Protein AF-A0AA43EGD0-F1 (afdb_monomer)

pLDDT: mean 86.04, std 8.37, range [59.09, 96.38]

Radius of gyration: 20.67 Å; Cα contacts (8 Å, |Δi|>4): 31; chains: 1; bounding box: 35×52×46 Å

Structure (mmCIF, N/CA/C/O backbone):
data_AF-A0AA43EGD0-F1
#
_entry.id   AF-A0AA43EGD0-F1
#
loop_
_atom_site.group_PDB
_atom_site.id
_atom_site.type_symbol
_atom_site.label_atom_id
_atom_site.label_alt_id
_atom_site.label_comp_id
_atom_site.label_asym_id
_atom_site.label_entity_id
_atom_site.label_seq_id
_atom_site.pdbx_PDB_ins_code
_atom_site.Cartn_x
_atom_site.Cartn_y
_atom_site.Cartn_z
_atom_site.occupancy
_atom_site.B_iso_or_equiv
_atom_site.auth_seq_id
_atom_site.auth_comp_id
_atom_site.auth_asym_id
_atom_site.auth_atom_id
_atom_site.pdbx_PDB_model_num
ATOM 1 N N . PHE A 1 1 ? 5.809 5.830 20.899 1.00 59.09 1 PHE A N 1
ATOM 2 C CA . PHE A 1 1 ? 4.402 6.113 20.549 1.00 59.09 1 PHE A CA 1
ATOM 3 C C . PHE A 1 1 ? 3.563 4.829 20.444 1.00 59.09 1 PHE A C 1
ATOM 5 O O . PHE A 1 1 ? 3.222 4.421 19.331 1.00 59.09 1 PHE A O 1
ATOM 12 N N . PRO A 1 2 ? 3.257 4.149 21.565 1.00 72.75 2 PRO A N 1
ATOM 13 C CA . PRO A 1 2 ? 2.443 2.921 21.585 1.00 72.75 2 PRO A CA 1
ATOM 14 C C . PRO A 1 2 ? 1.007 3.120 21.074 1.0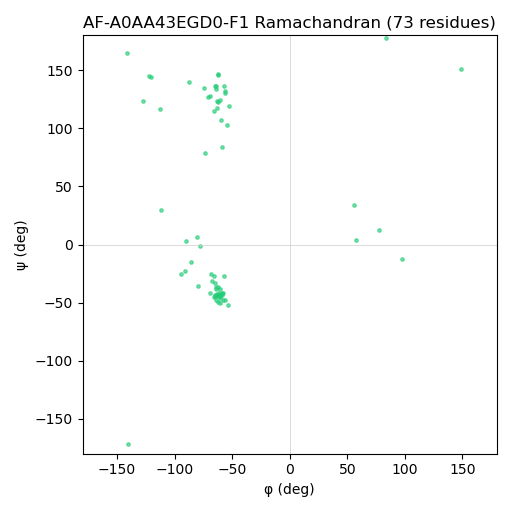0 72.75 2 PRO A C 1
ATOM 16 O O . PRO A 1 2 ? 0.476 2.286 20.342 1.00 72.75 2 PRO A O 1
ATOM 19 N N . GLU A 1 3 ? 0.401 4.268 21.374 1.00 79.06 3 GLU A N 1
ATOM 20 C CA . GLU A 1 3 ? -0.961 4.643 20.971 1.00 79.06 3 GLU A CA 1
ATOM 21 C C . GLU A 1 3 ? -1.194 4.617 19.450 1.00 79.06 3 GLU A C 1
ATOM 23 O O . GLU A 1 3 ? -2.303 4.342 18.981 1.00 79.06 3 GLU A O 1
ATOM 28 N N . ARG A 1 4 ? -0.143 4.818 18.642 1.00 83.06 4 ARG A N 1
ATOM 29 C CA . ARG A 1 4 ? -0.246 4.735 17.176 1.00 83.06 4 ARG A CA 1
ATOM 30 C C . ARG A 1 4 ? -0.523 3.314 16.690 1.00 83.06 4 ARG A C 1
ATOM 32 O O . ARG A 1 4 ? -1.214 3.155 15.682 1.00 83.06 4 ARG A O 1
ATOM 39 N N . ILE A 1 5 ? -0.036 2.295 17.400 1.00 88.19 5 ILE A N 1
ATOM 40 C CA . ILE A 1 5 ? -0.214 0.892 17.006 1.00 88.19 5 ILE A CA 1
ATOM 41 C C . ILE A 1 5 ? -1.692 0.514 17.053 1.00 88.19 5 ILE A C 1
ATOM 43 O O . ILE A 1 5 ? -2.189 -0.086 16.101 1.00 88.19 5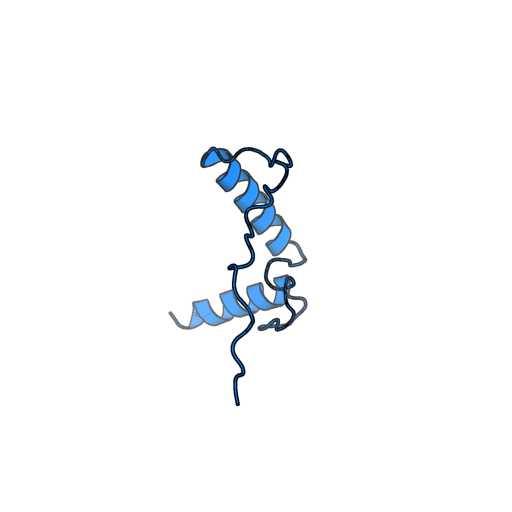 ILE A O 1
ATOM 47 N N . GLY A 1 6 ? -2.422 0.920 18.096 1.00 90.12 6 GLY A N 1
ATOM 48 C CA . GLY A 1 6 ? -3.855 0.631 18.214 1.00 90.12 6 GLY A CA 1
ATOM 49 C C . GLY A 1 6 ? -4.649 1.183 17.027 1.00 90.12 6 GLY A C 1
ATOM 50 O O . GLY A 1 6 ? -5.392 0.453 16.367 1.00 90.12 6 GLY A O 1
ATOM 51 N N . LYS A 1 7 ? -4.403 2.452 16.678 1.00 89.31 7 LYS A N 1
ATOM 52 C CA . LYS A 1 7 ? -5.036 3.116 15.529 1.00 89.31 7 LYS A CA 1
ATOM 53 C C . LYS A 1 7 ? -4.711 2.427 14.201 1.00 89.31 7 LYS A C 1
ATOM 55 O O . LYS A 1 7 ? -5.611 2.215 13.389 1.00 89.31 7 LYS A O 1
ATOM 60 N N . ILE A 1 8 ? -3.441 2.087 13.973 1.00 89.31 8 ILE A N 1
ATOM 61 C CA . ILE A 1 8 ? -2.998 1.425 12.737 1.00 89.31 8 ILE A CA 1
ATOM 62 C C . ILE A 1 8 ? -3.636 0.041 12.623 1.00 89.31 8 ILE A C 1
ATOM 64 O O . ILE A 1 8 ? -4.207 -0.282 11.585 1.00 89.31 8 ILE A O 1
ATOM 68 N N . THR A 1 9 ? -3.600 -0.747 13.696 1.00 90.62 9 THR A N 1
ATOM 69 C CA . THR A 1 9 ? -4.147 -2.110 13.711 1.00 90.62 9 THR A CA 1
ATOM 70 C C . THR A 1 9 ? -5.659 -2.110 13.492 1.00 90.62 9 THR A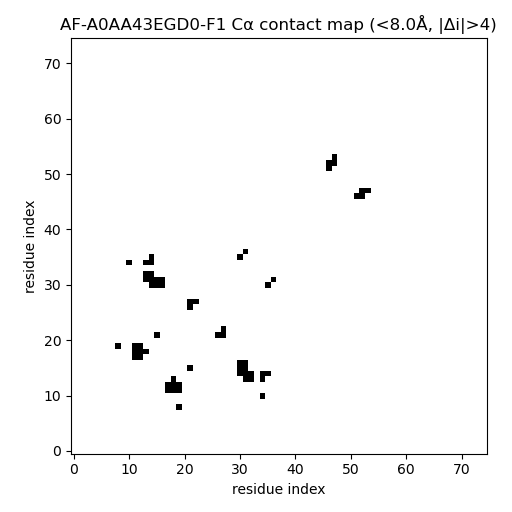 C 1
ATOM 72 O O . THR A 1 9 ? -6.168 -2.963 12.771 1.00 90.62 9 THR A O 1
ATOM 75 N N . SER A 1 10 ? -6.375 -1.131 14.056 1.00 90.56 10 SER A N 1
ATOM 76 C CA . SER A 1 10 ? -7.816 -0.959 13.832 1.00 90.56 10 SER A CA 1
ATOM 77 C C . SER A 1 10 ? -8.142 -0.719 12.352 1.00 90.56 10 SER A C 1
ATOM 79 O O . SER A 1 10 ? -8.917 -1.470 11.761 1.00 90.56 10 SER A O 1
ATOM 81 N N . ARG A 1 11 ? -7.452 0.233 11.708 1.00 89.19 11 ARG A N 1
ATOM 82 C CA . ARG A 1 11 ? -7.604 0.496 10.264 1.00 89.19 11 ARG A CA 1
ATOM 83 C C . ARG A 1 11 ? -7.235 -0.714 9.407 1.00 89.19 11 ARG A C 1
ATOM 85 O O . ARG A 1 11 ? -7.886 -0.986 8.405 1.00 89.19 11 ARG A O 1
ATOM 92 N N . LEU A 1 12 ? -6.193 -1.450 9.801 1.00 89.38 12 LEU A N 1
ATOM 93 C CA . LEU A 1 12 ? -5.760 -2.652 9.092 1.00 89.38 12 LEU A CA 1
ATOM 94 C C . LEU A 1 12 ? -6.859 -3.723 9.087 1.00 89.38 12 LEU A C 1
ATOM 96 O O . LEU A 1 12 ? -7.091 -4.348 8.056 1.00 89.38 12 LEU A O 1
ATOM 100 N N . ARG A 1 13 ? -7.542 -3.903 10.227 1.00 91.12 13 ARG A N 1
ATOM 101 C CA . ARG A 1 13 ? -8.689 -4.810 10.348 1.00 91.12 13 ARG A CA 1
ATOM 102 C C . ARG A 1 13 ? -9.862 -4.338 9.499 1.00 91.12 13 ARG A C 1
ATOM 104 O O . ARG A 1 13 ? -10.440 -5.160 8.802 1.00 91.12 13 ARG A O 1
ATOM 111 N N . GLU A 1 14 ? -10.188 -3.048 9.514 1.00 91.50 14 GLU A N 1
ATOM 112 C CA . GLU A 1 14 ? -11.288 -2.488 8.713 1.00 91.50 14 GLU A CA 1
ATOM 113 C C . GLU A 1 14 ? -11.119 -2.799 7.216 1.00 91.50 14 GLU A C 1
ATOM 115 O O . GLU A 1 14 ? -12.023 -3.342 6.582 1.00 91.50 14 GLU A O 1
ATOM 120 N N . VAL A 1 15 ? -9.914 -2.569 6.683 1.00 92.00 15 VAL A N 1
ATOM 121 C CA . VAL A 1 15 ? -9.580 -2.839 5.274 1.00 92.00 15 VAL A CA 1
ATOM 122 C C . VAL A 1 15 ? -9.612 -4.337 4.937 1.00 92.00 15 VAL A C 1
ATOM 124 O O . VAL A 1 15 ? -9.857 -4.703 3.789 1.00 92.00 15 VAL A O 1
ATOM 127 N N . ARG A 1 16 ? -9.378 -5.213 5.922 1.00 90.19 16 ARG A N 1
ATOM 128 C CA . ARG A 1 16 ? -9.233 -6.673 5.763 1.00 90.19 16 ARG A CA 1
ATOM 129 C C . ARG A 1 16 ? -10.377 -7.473 6.392 1.00 90.19 16 ARG A C 1
ATOM 131 O O . ARG A 1 16 ? -10.158 -8.584 6.874 1.00 90.19 16 ARG A O 1
ATOM 138 N N . SER A 1 17 ? -11.582 -6.908 6.444 1.00 85.69 17 SER A N 1
ATOM 139 C CA . SER A 1 17 ? -12.779 -7.614 6.938 1.00 85.69 17 SER A CA 1
ATOM 140 C C . SER A 1 17 ? -12.625 -8.173 8.367 1.00 85.69 17 SER A C 1
ATOM 142 O O . SER A 1 17 ? -13.133 -9.242 8.689 1.00 85.69 17 SER A O 1
ATOM 144 N N . GLY A 1 18 ? -11.885 -7.472 9.228 1.00 85.31 18 GLY A N 1
ATOM 145 C CA . GLY A 1 18 ? -11.629 -7.845 10.623 1.00 85.31 18 GLY A CA 1
ATOM 146 C C . GLY A 1 18 ? -10.300 -8.570 10.870 1.00 85.31 18 GLY A C 1
ATOM 147 O O . GLY A 1 18 ? -9.864 -8.663 12.020 1.00 85.31 18 GLY A O 1
ATOM 148 N N . ALA A 1 19 ? -9.609 -9.038 9.827 1.00 86.38 19 ALA A N 1
ATOM 149 C CA . ALA A 1 19 ? -8.368 -9.792 9.974 1.00 86.38 19 ALA A CA 1
ATOM 150 C C . ALA A 1 19 ? -7.126 -8.886 10.044 1.00 86.38 19 ALA A C 1
ATOM 152 O O . ALA A 1 19 ? -6.973 -7.933 9.288 1.00 86.38 19 ALA A O 1
ATOM 153 N N . ILE A 1 20 ? -6.168 -9.216 10.916 1.00 86.06 20 ILE A N 1
ATOM 154 C CA . ILE A 1 20 ? -4.850 -8.551 10.901 1.00 86.06 20 ILE A CA 1
ATOM 155 C C . ILE A 1 20 ? -3.966 -9.134 9.796 1.00 86.06 20 ILE A C 1
ATOM 157 O O . ILE A 1 20 ? -3.197 -8.411 9.163 1.00 86.06 20 ILE A O 1
ATOM 161 N N . THR A 1 21 ? -4.074 -10.436 9.538 1.00 87.00 21 THR A N 1
ATOM 162 C CA . THR A 1 21 ? -3.223 -11.150 8.578 1.00 87.00 21 THR A CA 1
ATOM 163 C C . THR A 1 21 ? -4.072 -11.823 7.511 1.00 87.00 21 THR A C 1
ATOM 165 O O . THR A 1 21 ? -5.153 -12.314 7.811 1.00 87.00 21 THR A O 1
ATOM 168 N N . GLU A 1 22 ? -3.561 -11.871 6.284 1.00 88.00 22 GLU A N 1
ATOM 169 C CA . GLU A 1 22 ? -4.158 -12.590 5.157 1.00 88.00 22 GLU A CA 1
ATOM 170 C C . GLU A 1 22 ? -3.076 -13.495 4.571 1.00 88.00 22 GLU A C 1
ATOM 172 O O . GLU A 1 22 ? -1.997 -13.010 4.243 1.00 88.00 22 GLU A O 1
ATOM 177 N N . ARG A 1 23 ? -3.319 -14.804 4.491 1.00 89.00 23 ARG A N 1
ATOM 178 C CA . ARG A 1 23 ? -2.329 -15.793 4.026 1.00 89.00 23 ARG A CA 1
ATOM 179 C C . ARG A 1 23 ? -2.477 -16.100 2.543 1.00 89.00 23 ARG A C 1
ATOM 181 O O . ARG A 1 23 ? -1.499 -16.498 1.917 1.00 89.00 23 ARG A O 1
ATOM 188 N N . ARG A 1 24 ? -3.675 -15.912 1.990 1.00 87.62 24 ARG A N 1
ATOM 189 C CA . ARG A 1 24 ? -4.007 -16.263 0.613 1.00 87.62 24 ARG A CA 1
ATOM 190 C C . ARG A 1 24 ? -3.185 -15.432 -0.357 1.00 87.62 24 ARG A C 1
ATOM 192 O O . ARG A 1 24 ? -3.058 -14.210 -0.229 1.00 87.62 24 ARG A O 1
ATOM 199 N N . PHE A 1 25 ? -2.643 -16.125 -1.349 1.00 86.88 25 PHE A N 1
ATOM 200 C CA . PHE A 1 25 ? -1.934 -15.479 -2.434 1.00 86.88 25 PHE A CA 1
ATOM 201 C C . PHE A 1 25 ? -2.885 -14.553 -3.206 1.00 86.88 25 PHE A C 1
ATOM 203 O O . PHE A 1 25 ? -4.089 -14.799 -3.272 1.00 86.88 25 PHE A O 1
ATOM 210 N N . PHE A 1 26 ? -2.353 -13.440 -3.704 1.00 84.94 26 PHE A N 1
ATOM 211 C CA . PHE A 1 26 ? -3.087 -12.351 -4.361 1.00 84.94 26 PHE A CA 1
ATOM 212 C C . PHE A 1 26 ? -4.215 -11.652 -3.571 1.00 84.94 26 PHE A C 1
ATOM 214 O O . PHE A 1 26 ? -4.866 -10.754 -4.101 1.00 84.94 26 PHE A O 1
A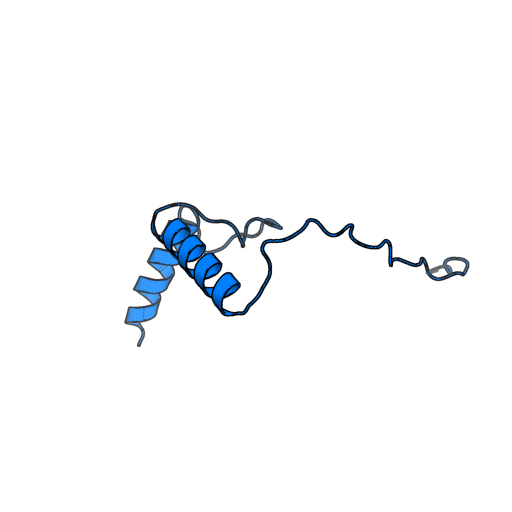TOM 221 N N . ARG A 1 27 ? -4.454 -11.990 -2.298 1.00 88.12 27 ARG A N 1
ATOM 222 C CA . ARG A 1 27 ? -5.489 -11.314 -1.490 1.00 88.12 27 ARG A CA 1
ATOM 223 C C . ARG A 1 27 ? -4.972 -10.110 -0.711 1.00 88.12 27 ARG A C 1
ATOM 225 O O . ARG A 1 27 ? -5.747 -9.224 -0.384 1.00 88.12 27 ARG A O 1
ATOM 232 N N . ARG A 1 28 ? -3.664 -10.039 -0.445 1.00 87.06 28 ARG A N 1
ATOM 233 C CA . ARG A 1 28 ? -3.063 -9.001 0.416 1.00 87.06 28 ARG A CA 1
ATOM 234 C C . ARG A 1 28 ? -3.109 -7.594 -0.181 1.00 87.06 28 ARG A C 1
ATOM 236 O O . ARG A 1 28 ? -3.060 -6.631 0.580 1.00 87.06 28 ARG A O 1
ATOM 243 N N . GLN A 1 29 ? -3.172 -7.489 -1.507 1.00 87.00 29 GLN A N 1
ATOM 244 C CA . GLN A 1 29 ? -3.234 -6.223 -2.240 1.00 87.00 29 GLN A CA 1
ATOM 245 C C . GLN A 1 29 ? -4.658 -5.707 -2.487 1.00 87.00 29 GLN A C 1
ATOM 247 O O . GLN A 1 29 ? -4.816 -4.708 -3.178 1.00 87.00 29 GLN A O 1
ATOM 252 N N . VAL A 1 30 ? -5.685 -6.388 -1.975 1.00 87.94 30 VAL A N 1
ATOM 253 C CA . VAL A 1 30 ? -7.083 -5.963 -2.104 1.00 87.94 30 VAL A CA 1
ATOM 254 C C . VAL A 1 30 ? -7.660 -5.768 -0.709 1.00 87.94 30 VAL A C 1
ATOM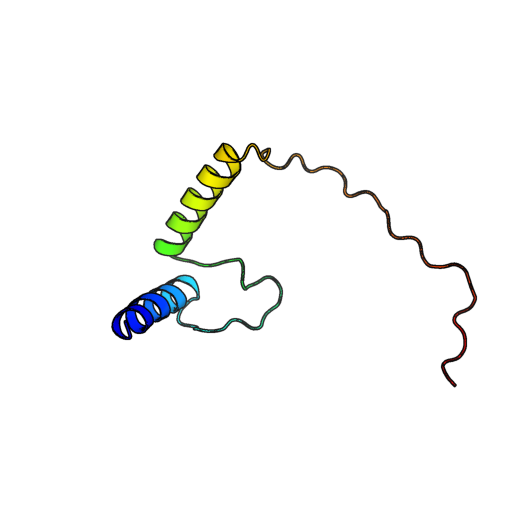 256 O O . VAL A 1 30 ? -7.319 -6.496 0.223 1.00 87.94 30 VAL A O 1
ATOM 259 N N . GLY A 1 31 ? -8.528 -4.776 -0.564 1.00 91.38 31 GLY A N 1
ATOM 260 C CA . GLY A 1 31 ? -9.255 -4.507 0.665 1.00 91.38 31 GLY A CA 1
ATOM 261 C C . GLY A 1 31 ? -10.694 -4.096 0.385 1.00 91.38 31 GLY A C 1
ATOM 262 O O . GLY A 1 31 ? -11.167 -4.171 -0.749 1.00 91.38 31 GLY A O 1
ATOM 263 N N . GLN A 1 32 ? -11.380 -3.661 1.436 1.00 92.31 32 GLN A N 1
ATOM 264 C CA . GLN A 1 32 ? -12.761 -3.189 1.376 1.00 92.31 32 GLN A CA 1
ATOM 265 C C . GLN A 1 32 ? -12.993 -1.983 2.295 1.00 92.31 32 GLN A C 1
ATOM 267 O O . GLN A 1 32 ? -12.198 -1.708 3.196 1.00 92.31 32 GLN A O 1
ATOM 272 N N . GLY A 1 33 ? -14.109 -1.285 2.079 1.00 92.75 33 GLY A N 1
ATOM 273 C CA . GLY A 1 33 ? -14.558 -0.173 2.915 1.00 92.75 33 GLY A CA 1
ATOM 274 C C . GLY A 1 33 ? -13.918 1.178 2.585 1.00 92.75 33 GLY A C 1
ATOM 275 O O . GLY A 1 33 ? -13.033 1.299 1.737 1.00 92.75 33 GLY A O 1
ATOM 276 N N . ASN A 1 34 ? -14.359 2.208 3.305 1.00 92.94 34 ASN A N 1
ATOM 277 C CA . ASN A 1 34 ? -14.053 3.612 3.006 1.00 92.94 34 ASN A CA 1
ATOM 278 C C . ASN A 1 34 ? -12.548 3.920 3.010 1.00 92.94 34 ASN A C 1
ATOM 280 O O . ASN A 1 34 ? -12.044 4.634 2.141 1.00 92.94 34 ASN A O 1
ATOM 284 N N . TYR A 1 35 ? -11.800 3.368 3.972 1.00 91.62 35 TYR A N 1
ATOM 285 C CA . TYR A 1 35 ? -10.347 3.555 4.015 1.00 91.62 35 TYR A CA 1
ATOM 286 C C . TYR A 1 35 ? -9.644 2.932 2.810 1.00 91.62 35 TYR A C 1
ATOM 288 O O . TYR A 1 35 ? -8.678 3.509 2.310 1.00 91.62 35 TYR A O 1
ATOM 296 N N . TRP A 1 36 ? -10.118 1.780 2.332 1.00 94.50 36 TRP A N 1
ATOM 297 C CA . TRP A 1 36 ? -9.562 1.145 1.143 1.00 94.50 36 TRP A CA 1
ATOM 298 C C . TRP A 1 36 ? -9.806 1.990 -0.108 1.00 94.50 36 TRP A C 1
ATOM 300 O O . TRP A 1 36 ? -8.867 2.248 -0.858 1.00 94.50 36 TRP A O 1
ATOM 310 N N . GLU A 1 37 ? -11.022 2.503 -0.290 1.00 95.00 37 GLU A N 1
ATOM 311 C CA . GLU A 1 37 ? -11.345 3.400 -1.406 1.00 95.00 37 GLU A CA 1
ATOM 312 C C . GLU A 1 37 ? -10.465 4.655 -1.405 1.00 95.00 37 GLU A C 1
ATOM 314 O O . GLU A 1 37 ? -9.956 5.078 -2.445 1.00 95.00 37 GLU A O 1
ATOM 319 N N . MET A 1 38 ? -10.227 5.237 -0.227 1.00 95.12 38 MET A N 1
ATOM 320 C CA . MET A 1 38 ? -9.325 6.378 -0.085 1.00 95.12 38 MET A CA 1
ATOM 321 C C . MET A 1 38 ? -7.881 6.018 -0.464 1.00 95.12 38 MET A C 1
ATOM 323 O O . MET A 1 38 ? -7.226 6.793 -1.164 1.00 95.12 38 MET A O 1
ATOM 327 N N . ILE A 1 39 ? -7.388 4.846 -0.045 1.00 94.19 39 ILE A N 1
ATOM 328 C CA . ILE A 1 39 ? -6.062 4.341 -0.433 1.00 94.19 39 ILE A CA 1
ATOM 329 C C . ILE A 1 39 ? -5.978 4.172 -1.954 1.00 94.19 39 ILE A C 1
ATOM 331 O O . ILE A 1 39 ? -4.993 4.604 -2.548 1.00 94.19 39 ILE A O 1
ATOM 335 N N . GLN A 1 40 ? -7.010 3.616 -2.595 1.00 94.88 40 GLN A N 1
ATOM 336 C CA . GLN A 1 40 ? -7.047 3.460 -4.051 1.00 94.88 40 GLN A CA 1
ATOM 337 C C . GLN A 1 40 ? -6.991 4.809 -4.777 1.00 94.88 40 GLN A C 1
ATOM 339 O O . GLN A 1 40 ? -6.208 4.967 -5.714 1.00 94.88 40 GLN A O 1
ATOM 344 N N . ARG A 1 41 ? -7.754 5.810 -4.318 1.00 95.94 41 ARG A N 1
ATOM 345 C CA . ARG A 1 41 ? -7.721 7.170 -4.889 1.00 95.94 41 ARG A CA 1
ATOM 346 C C . ARG A 1 41 ? -6.351 7.825 -4.722 1.00 95.94 41 ARG A C 1
ATOM 348 O O . ARG A 1 41 ? -5.829 8.407 -5.672 1.00 95.94 41 ARG A O 1
ATOM 355 N N . LEU A 1 42 ? -5.750 7.707 -3.535 1.00 96.06 42 LEU A N 1
ATOM 356 C CA . LEU A 1 42 ? -4.410 8.231 -3.264 1.00 96.06 42 LEU A CA 1
ATOM 357 C C . LEU A 1 42 ? -3.361 7.559 -4.155 1.00 96.06 42 LEU A C 1
ATOM 359 O O . LEU A 1 42 ? -2.490 8.236 -4.705 1.00 96.06 42 LEU A O 1
ATOM 363 N N . PHE A 1 43 ? -3.457 6.239 -4.312 1.00 94.25 43 PHE A N 1
ATOM 364 C CA . PHE A 1 43 ? -2.574 5.474 -5.177 1.00 94.25 43 PHE A CA 1
ATOM 365 C C . PHE A 1 43 ? -2.705 5.917 -6.636 1.00 94.25 43 PHE A C 1
ATOM 367 O O . PHE A 1 43 ? -1.693 6.249 -7.243 1.00 94.25 43 PHE A O 1
ATOM 374 N N . ALA A 1 44 ? -3.924 6.017 -7.174 1.00 93.50 44 ALA A N 1
ATOM 375 C CA . ALA A 1 44 ? -4.163 6.465 -8.548 1.00 93.50 44 ALA A CA 1
ATOM 376 C C . ALA A 1 44 ? -3.605 7.876 -8.804 1.00 93.50 44 ALA A C 1
ATOM 378 O O . ALA A 1 44 ? -2.918 8.114 -9.799 1.00 93.50 44 ALA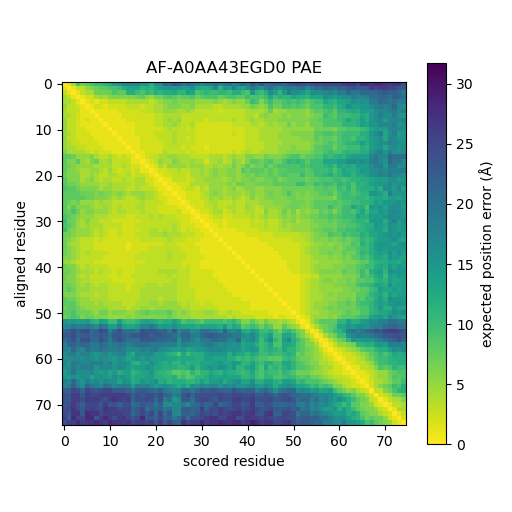 A O 1
ATOM 379 N N . LEU A 1 45 ? -3.821 8.805 -7.866 1.00 95.75 45 LEU A N 1
ATOM 380 C CA . LEU A 1 45 ? -3.258 10.153 -7.947 1.00 95.75 45 LEU A CA 1
ATOM 381 C C . LEU A 1 45 ? -1.724 10.132 -7.948 1.00 95.75 45 LEU A C 1
ATOM 383 O O . LEU A 1 45 ? -1.092 10.856 -8.717 1.00 95.75 45 LEU A O 1
ATOM 387 N N . SER A 1 46 ? -1.125 9.311 -7.086 1.00 96.38 46 SER A N 1
ATOM 388 C CA . SER A 1 46 ? 0.331 9.197 -6.961 1.00 96.38 46 SER A CA 1
ATOM 389 C C . SER A 1 46 ? 0.950 8.545 -8.198 1.00 96.38 46 SER A C 1
ATOM 391 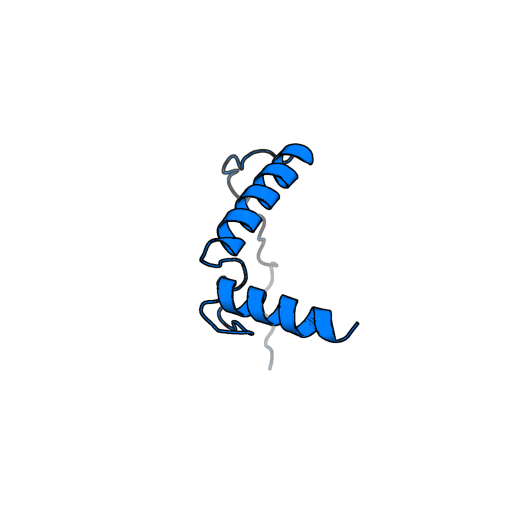O O . SER A 1 46 ? 1.943 9.054 -8.709 1.00 96.38 46 SER A O 1
ATOM 393 N N . LYS A 1 47 ? 0.317 7.487 -8.728 1.00 93.56 47 LYS A N 1
ATOM 394 C CA . LYS A 1 47 ? 0.676 6.820 -9.988 1.00 93.56 47 LYS A CA 1
ATOM 395 C C . LYS A 1 47 ? 0.743 7.837 -11.128 1.00 93.56 47 LYS A C 1
ATOM 397 O O . LYS A 1 47 ? 1.782 7.967 -11.772 1.00 93.56 47 LYS A O 1
ATOM 402 N N . ARG A 1 48 ? -0.324 8.626 -11.298 1.00 92.38 48 ARG A N 1
ATOM 403 C CA . ARG A 1 48 ? -0.401 9.675 -12.325 1.00 92.38 48 ARG A CA 1
ATOM 404 C C . ARG A 1 48 ? 0.685 10.738 -12.152 1.00 92.38 48 ARG A C 1
ATOM 406 O O . ARG A 1 48 ? 1.313 11.136 -13.126 1.00 92.38 48 ARG A O 1
ATOM 413 N N . ARG A 1 49 ? 0.924 11.199 -10.919 1.00 95.00 49 ARG A N 1
ATOM 414 C CA . ARG A 1 49 ? 1.962 12.205 -10.620 1.00 95.00 49 ARG A CA 1
ATOM 415 C C . ARG A 1 49 ? 3.376 11.706 -10.894 1.00 95.00 49 ARG A C 1
ATOM 417 O O . ARG A 1 49 ? 4.220 12.499 -11.286 1.00 95.00 49 ARG A O 1
ATOM 424 N N . ALA A 1 50 ? 3.622 10.418 -10.692 1.00 96.06 50 ALA A N 1
ATOM 425 C CA . ALA A 1 50 ? 4.902 9.791 -10.985 1.00 96.06 50 ALA A CA 1
ATOM 426 C C . ALA A 1 50 ? 5.115 9.510 -12.486 1.00 96.06 50 ALA A C 1
ATOM 428 O O . ALA A 1 50 ? 6.170 9.007 -12.856 1.00 96.06 50 ALA A O 1
ATOM 429 N N . GLY A 1 51 ? 4.144 9.833 -13.352 1.00 92.50 51 GLY A N 1
ATOM 430 C CA . GLY A 1 51 ? 4.264 9.654 -14.800 1.00 92.50 51 GLY A CA 1
ATOM 431 C C . GLY A 1 51 ? 4.078 8.212 -15.274 1.00 92.50 51 GLY A C 1
ATOM 432 O O . GLY A 1 51 ? 4.373 7.915 -16.428 1.00 92.50 51 GLY A O 1
ATOM 433 N N . PHE A 1 52 ? 3.578 7.314 -14.418 1.00 89.44 52 PHE A N 1
ATOM 434 C CA . PHE A 1 52 ? 3.175 5.985 -14.867 1.00 89.44 52 PHE A CA 1
ATOM 435 C C . PHE A 1 52 ? 1.935 6.110 -15.749 1.00 89.44 52 PHE A C 1
ATOM 437 O O . PHE A 1 52 ? 0.935 6.710 -15.347 1.00 89.44 52 PHE A O 1
ATOM 444 N N . SER A 1 53 ? 1.997 5.523 -16.938 1.00 80.00 53 SER A N 1
ATOM 445 C CA . SER A 1 53 ? 0.855 5.402 -17.831 1.00 80.00 53 SER A CA 1
ATOM 446 C C . SER A 1 53 ? -0.251 4.564 -17.185 1.00 80.00 53 SER A C 1
ATOM 448 O O . SER A 1 53 ? -0.000 3.624 -16.421 1.00 80.00 53 SER A O 1
ATOM 450 N N . ASP A 1 54 ? -1.501 4.906 -17.489 1.00 73.75 54 ASP A N 1
ATOM 451 C CA . ASP A 1 54 ? -2.593 3.959 -17.299 1.00 73.75 54 ASP A CA 1
ATOM 452 C C . ASP A 1 54 ? -2.312 2.785 -18.224 1.00 73.75 54 ASP A C 1
ATOM 454 O O . ASP A 1 54 ? -2.022 2.986 -19.403 1.00 73.75 54 ASP A O 1
ATOM 458 N N . ASP A 1 55 ? -2.244 1.593 -17.632 1.00 66.62 55 ASP A N 1
ATOM 459 C CA . ASP A 1 55 ? -1.636 0.416 -18.234 1.00 66.62 55 ASP A CA 1
ATOM 460 C C . ASP A 1 55 ? -2.274 0.165 -19.601 1.00 66.62 55 ASP A C 1
ATOM 462 O O . ASP A 1 55 ? -3.389 -0.345 -19.706 1.00 66.62 55 ASP A O 1
ATOM 466 N N . GLN A 1 56 ? -1.564 0.522 -20.672 1.00 62.16 56 GLN A N 1
ATOM 467 C CA . GLN A 1 56 ? -1.795 -0.151 -21.934 1.00 62.16 56 GLN A CA 1
ATOM 468 C C . GLN A 1 56 ? -1.427 -1.595 -21.640 1.00 62.16 56 GLN A C 1
ATOM 470 O O . GLN A 1 56 ? -0.325 -1.851 -21.151 1.00 62.16 56 GLN A O 1
ATOM 475 N N . ALA A 1 57 ? -2.368 -2.513 -21.847 1.00 65.81 57 ALA A N 1
ATOM 476 C CA . ALA A 1 57 ? -2.102 -3.938 -21.796 1.00 65.81 57 ALA A CA 1
ATOM 477 C C . ALA A 1 57 ? -1.034 -4.241 -22.854 1.00 65.81 57 ALA A C 1
ATOM 479 O O . ALA A 1 57 ? -1.340 -4.536 -24.003 1.00 65.81 57 ALA A O 1
ATOM 480 N N . MET A 1 58 ? 0.232 -4.056 -22.489 1.00 68.94 58 MET A N 1
ATOM 481 C CA . MET A 1 58 ? 1.350 -4.459 -23.310 1.00 68.94 58 MET A CA 1
ATOM 482 C C . MET A 1 58 ? 1.360 -5.974 -23.255 1.00 68.94 58 MET A C 1
ATOM 484 O O . MET A 1 58 ? 1.350 -6.557 -22.165 1.00 68.94 58 MET A O 1
ATOM 488 N N . ASP A 1 59 ? 1.359 -6.604 -24.425 1.00 81.19 59 ASP A N 1
ATOM 489 C CA . ASP A 1 59 ? 1.546 -8.041 -24.515 1.00 81.19 59 ASP A CA 1
ATOM 490 C C . ASP A 1 59 ? 2.814 -8.413 -23.751 1.00 81.19 59 ASP A C 1
ATOM 492 O O . ASP A 1 59 ? 3.908 -7.931 -24.050 1.00 81.19 59 ASP A O 1
ATOM 496 N N . ILE A 1 60 ? 2.656 -9.245 -22.718 1.00 81.06 60 ILE A N 1
ATOM 497 C CA . ILE A 1 60 ? 3.778 -9.693 -21.901 1.00 81.06 60 ILE A CA 1
ATOM 498 C C . ILE A 1 60 ? 4.661 -10.553 -22.812 1.00 81.06 60 ILE A C 1
ATOM 500 O O . ILE A 1 60 ? 4.219 -11.623 -23.251 1.00 81.06 60 ILE A O 1
ATOM 504 N N . PRO A 1 61 ? 5.901 -10.130 -23.114 1.00 83.94 61 PRO A N 1
ATOM 505 C CA . PRO A 1 61 ? 6.752 -10.893 -24.006 1.00 83.94 61 PRO A CA 1
ATOM 506 C C . PRO A 1 61 ? 7.058 -12.252 -23.374 1.00 83.94 61 PRO A C 1
ATOM 508 O O . PRO A 1 61 ? 7.377 -12.359 -22.188 1.00 83.94 61 PRO A O 1
ATOM 511 N N . ARG A 1 62 ? 6.983 -13.315 -24.180 1.00 87.44 62 ARG A N 1
ATOM 512 C CA . ARG A 1 62 ? 7.347 -14.676 -23.763 1.00 87.44 62 ARG A CA 1
ATOM 513 C C . ARG A 1 62 ? 8.871 -14.787 -23.655 1.00 87.44 62 ARG A C 1
ATOM 515 O O . ARG A 1 62 ? 9.536 -15.276 -24.561 1.00 87.44 62 ARG A O 1
ATOM 522 N N . THR A 1 63 ? 9.427 -14.285 -22.557 1.00 88.50 63 THR A N 1
ATOM 523 C CA . THR A 1 63 ? 10.878 -14.236 -22.307 1.00 88.50 63 THR A CA 1
ATOM 524 C C . THR A 1 63 ? 11.431 -15.513 -21.684 1.00 88.50 63 THR A C 1
ATOM 526 O O . THR A 1 63 ? 12.643 -15.722 -21.697 1.00 88.50 63 THR A O 1
ATOM 529 N N . PHE A 1 64 ? 10.567 -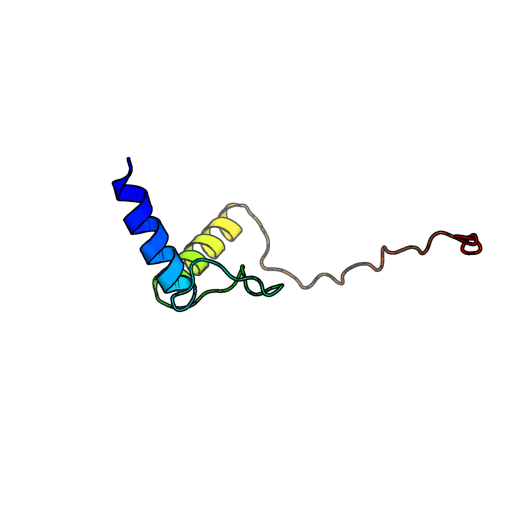16.385 -21.157 1.00 89.81 64 PHE A N 1
ATOM 530 C CA . PHE A 1 64 ? 10.995 -17.651 -20.579 1.00 89.81 64 PHE A CA 1
ATOM 531 C C . PHE A 1 64 ? 11.641 -18.541 -21.646 1.00 89.81 64 PHE A C 1
ATOM 533 O O . PHE A 1 64 ? 10.991 -18.962 -22.604 1.00 89.81 64 PHE A O 1
ATOM 540 N N . ARG A 1 65 ? 12.921 -18.861 -21.452 1.00 84.62 65 ARG A N 1
ATOM 541 C CA . ARG A 1 65 ? 13.639 -19.873 -22.228 1.00 84.62 65 ARG A CA 1
ATOM 542 C C . ARG A 1 65 ? 13.959 -21.029 -21.299 1.00 84.62 65 ARG A C 1
ATOM 544 O O . ARG A 1 65 ? 14.701 -20.851 -20.335 1.00 84.62 65 ARG A O 1
ATOM 551 N N . ARG A 1 66 ? 13.399 -22.207 -21.579 1.00 81.62 66 ARG A N 1
ATOM 552 C CA . ARG A 1 66 ? 13.793 -23.425 -20.868 1.00 81.62 66 ARG A CA 1
ATOM 553 C C . ARG A 1 66 ? 15.292 -23.641 -21.130 1.00 81.62 66 ARG A C 1
ATOM 555 O O . ARG A 1 66 ? 15.668 -23.664 -22.303 1.00 81.62 66 AR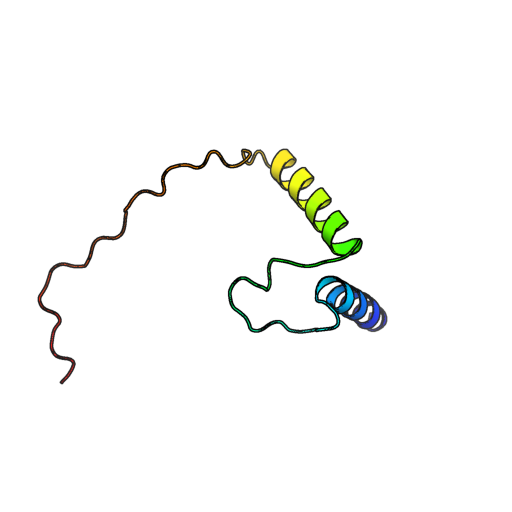G A O 1
ATOM 562 N N . PRO A 1 67 ? 16.144 -23.754 -20.099 1.00 83.62 67 PRO A N 1
ATOM 563 C CA . PRO A 1 67 ? 17.548 -24.082 -20.310 1.00 83.62 67 PRO A CA 1
ATOM 564 C C . PRO A 1 67 ? 17.640 -25.404 -21.084 1.00 83.62 67 PRO A C 1
ATOM 566 O O . PRO A 1 67 ? 16.937 -26.363 -20.764 1.00 83.62 67 PRO A O 1
ATOM 569 N N . GLY A 1 68 ? 18.431 -25.416 -22.159 1.00 75.81 68 GLY A N 1
ATOM 570 C CA . GLY A 1 68 ? 18.652 -26.606 -22.979 1.00 75.81 68 GLY A CA 1
ATOM 571 C C . GLY A 1 68 ? 19.574 -27.590 -22.263 1.00 75.81 68 GLY A C 1
ATOM 572 O O . GLY A 1 68 ? 20.587 -27.184 -21.701 1.00 75.81 68 GLY A O 1
ATOM 573 N N . GLY A 1 69 ? 19.202 -28.867 -22.282 1.00 77.06 69 GLY A N 1
ATOM 574 C CA . GLY A 1 69 ? 19.907 -29.968 -21.628 1.00 77.06 69 GLY A CA 1
ATOM 575 C C . GLY A 1 69 ? 18.918 -31.041 -21.179 1.00 77.06 69 GLY A C 1
ATOM 576 O O . GLY A 1 69 ? 17.754 -30.737 -20.901 1.00 77.06 69 GLY A O 1
ATOM 577 N N . GLU A 1 70 ? 19.353 -32.298 -21.126 1.00 78.31 70 GLU A N 1
ATOM 578 C CA . GLU A 1 70 ? 18.599 -33.308 -20.386 1.00 78.31 70 GLU A CA 1
ATOM 579 C C . GLU A 1 70 ? 18.612 -32.928 -18.905 1.00 78.31 70 GLU A C 1
ATOM 581 O O . GLU A 1 70 ? 19.630 -32.487 -18.366 1.00 78.31 70 GLU A O 1
ATOM 586 N N . GLN A 1 71 ? 17.456 -33.047 -18.251 1.00 77.12 71 GLN A N 1
ATOM 587 C CA . GLN A 1 71 ? 17.380 -32.918 -16.804 1.00 77.12 71 GLN A CA 1
ATOM 588 C C . GLN A 1 71 ? 18.282 -34.001 -16.210 1.00 77.12 71 GLN A C 1
ATOM 590 O O . GLN A 1 71 ? 17.945 -35.180 -16.274 1.00 77.12 71 GLN A O 1
ATOM 595 N N . VAL A 1 72 ? 19.434 -33.601 -15.669 1.00 78.00 72 VAL A N 1
ATOM 596 C CA . VAL A 1 72 ? 20.332 -34.518 -14.964 1.00 78.00 72 VAL A CA 1
ATOM 597 C C . VAL A 1 72 ? 19.565 -35.176 -13.822 1.00 78.00 72 VAL A C 1
ATOM 599 O O . VAL A 1 72 ? 18.791 -34.518 -13.119 1.00 78.00 72 VAL A O 1
ATOM 602 N N . SER A 1 73 ? 19.751 -36.487 -13.677 1.00 79.44 73 SER A N 1
ATOM 603 C CA . SER A 1 73 ? 19.155 -37.254 -12.588 1.00 79.44 73 SER A CA 1
ATOM 604 C C . SER A 1 73 ? 19.569 -36.645 -11.249 1.00 79.44 73 SER A C 1
ATOM 606 O O . SER A 1 73 ? 20.744 -36.360 -11.027 1.00 79.44 73 SER A O 1
ATOM 608 N N . LEU A 1 74 ? 18.595 -36.436 -10.360 1.00 77.94 74 LEU A N 1
ATOM 609 C CA . LEU A 1 74 ? 18.836 -36.041 -8.966 1.00 77.94 74 LEU A CA 1
ATOM 610 C C . LEU A 1 74 ? 19.217 -37.244 -8.081 1.00 77.94 74 LEU A C 1
ATOM 612 O O . LEU A 1 74 ? 19.314 -37.091 -6.864 1.00 77.94 74 LEU A O 1
ATOM 616 N N . PHE A 1 75 ? 19.415 -38.414 -8.694 1.00 72.38 75 PHE A N 1
ATOM 617 C CA . PHE A 1 75 ? 19.781 -39.676 -8.057 1.00 72.38 75 PHE A CA 1
ATOM 618 C C . PHE A 1 75 ? 20.885 -40.372 -8.848 1.00 72.38 75 PHE A C 1
ATOM 620 O O . PHE A 1 75 ? 20.724 -40.477 -10.090 1.00 72.38 75 PHE A O 1
#

Sequence (75 aa):
FPERIGKITSRLREVRSGAITERRFFRRQVGQGNYWEMIQRLFALSKRRAGFSDDQAMDIPRTFRRPGGEQVSLF

Mean predicted aligned error: 8.99 Å

Secondary structure (DSSP, 8-state):
-THHHHHHHHHHHHHTTT-S---STTTTT---SHHHHHHHHHHHHHHHHTTPPP-----------PPPS------

Foldseek 3Di:
DVVVVVVVQVVCCQQAVRDVDDDDPPPVLHGDDDVRVVVVVVVVVVCVVVVNDPDPPDPDDPPDDDDDDDPPDPD

Solvent-accessible surface area (backbone atoms only — not comparable to full-atom values): 4942 Å² total; per-residue (Å²): 121,72,74,55,51,59,57,52,53,51,53,46,11,58,25,46,82,68,35,88,74,73,86,57,82,89,47,76,88,55,64,40,61,73,70,33,54,50,50,53,54,53,46,54,53,49,40,53,73,72,67,53,71,81,80,71,88,66,80,77,74,86,74,83,69,82,79,86,72,80,84,73,73,97,116